Protein AF-A0A7S2CWT7-F1 (afdb_monomer)

Solvent-accessible surface area (backbone atoms only — not comparable to full-atom values): 8393 Å² total; per-residue (Å²): 136,86,83,84,79,82,79,79,75,81,77,80,75,79,75,76,75,80,62,80,78,74,48,62,63,56,54,47,53,52,45,23,54,56,36,41,52,46,47,73,42,37,70,61,48,39,49,29,47,70,42,91,84,54,85,64,76,78,76,78,79,79,54,67,72,47,53,64,70,44,52,89,49,43,57,78,86,48,95,92,48,83,45,70,64,55,46,51,51,52,33,54,51,29,50,48,51,22,52,51,24,51,49,48,14,52,45,25,71,75,42,101,85,40,40,72,67,56,18,51,51,27,31,51,52,19,47,54,25,37,44,51,28,22,54,38,35,47,51,54,50,71,30,48,119

Structure (mmCIF, N/CA/C/O backbone):
data_AF-A0A7S2CWT7-F1
#
_entry.id   AF-A0A7S2CWT7-F1
#
loop_
_atom_site.group_PDB
_atom_site.id
_atom_site.type_symbol
_atom_site.lab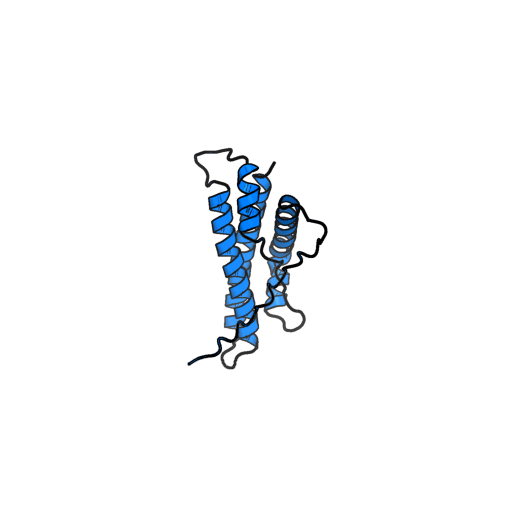el_atom_id
_atom_site.label_alt_id
_atom_site.label_comp_id
_atom_site.label_asym_id
_atom_site.label_entity_id
_atom_site.label_seq_id
_atom_site.pdbx_PDB_ins_code
_atom_site.Cartn_x
_atom_site.Cartn_y
_atom_site.Cartn_z
_atom_site.occupancy
_atom_site.B_iso_or_equiv
_atom_site.auth_seq_id
_atom_site.auth_comp_id
_atom_site.auth_asym_id
_atom_site.auth_atom_id
_atom_site.pdbx_PDB_model_num
ATOM 1 N N . PHE A 1 1 ? 4.388 -62.636 -1.859 1.00 40.53 1 PHE A N 1
ATOM 2 C CA . PHE A 1 1 ? 5.007 -61.869 -2.959 1.00 40.53 1 PHE A CA 1
ATOM 3 C C . PHE A 1 1 ? 3.981 -60.890 -3.512 1.00 40.53 1 PHE A C 1
ATOM 5 O O . PHE A 1 1 ? 2.874 -61.298 -3.838 1.00 40.53 1 PHE A O 1
ATOM 12 N N . ALA A 1 2 ? 4.307 -59.599 -3.446 1.00 39.78 2 ALA A N 1
ATOM 13 C CA . ALA A 1 2 ? 3.384 -58.468 -3.519 1.00 39.78 2 ALA A CA 1
ATOM 14 C C . ALA A 1 2 ? 2.859 -58.186 -4.939 1.00 39.78 2 ALA A C 1
ATOM 16 O O . ALA A 1 2 ? 3.624 -58.191 -5.899 1.00 39.78 2 ALA A O 1
ATOM 17 N N . ARG A 1 3 ? 1.559 -57.879 -5.055 1.00 44.31 3 ARG A N 1
ATOM 18 C CA . ARG A 1 3 ? 0.968 -57.234 -6.236 1.00 44.31 3 ARG A CA 1
ATOM 19 C C . ARG A 1 3 ? 1.003 -55.724 -6.011 1.00 44.31 3 ARG A C 1
ATOM 21 O O . ARG A 1 3 ? 0.290 -55.217 -5.151 1.00 44.31 3 ARG A O 1
ATOM 28 N N . GLY A 1 4 ? 1.879 -55.039 -6.742 1.00 41.84 4 GLY A N 1
ATOM 29 C CA . GLY A 1 4 ? 1.994 -53.584 -6.730 1.00 41.84 4 GLY A CA 1
ATOM 30 C C . GLY A 1 4 ? 0.767 -52.937 -7.363 1.00 41.84 4 GLY A C 1
ATOM 31 O O . GLY A 1 4 ? 0.476 -53.158 -8.537 1.00 41.84 4 GLY A O 1
ATOM 32 N N . LEU A 1 5 ? 0.048 -52.152 -6.567 1.00 43.19 5 LEU A N 1
ATOM 33 C CA . LEU A 1 5 ? -1.020 -51.267 -7.006 1.00 43.19 5 LEU A CA 1
ATOM 34 C C . LEU A 1 5 ? -0.365 -49.985 -7.543 1.00 43.19 5 LEU A C 1
ATOM 36 O O . LEU A 1 5 ? 0.142 -49.177 -6.768 1.00 43.19 5 LEU A O 1
ATOM 40 N N . VAL A 1 6 ? -0.330 -49.806 -8.864 1.00 46.06 6 VAL A N 1
ATOM 41 C CA . VAL A 1 6 ? 0.079 -48.532 -9.474 1.00 46.06 6 VAL A CA 1
ATOM 42 C C . VAL A 1 6 ? -1.133 -47.606 -9.443 1.00 46.06 6 VAL A C 1
ATOM 44 O O . VAL A 1 6 ? -2.035 -47.719 -10.270 1.00 46.06 6 VAL A O 1
ATOM 47 N N . VAL A 1 7 ? -1.181 -46.716 -8.453 1.00 47.16 7 VAL A N 1
ATOM 48 C CA . VAL A 1 7 ? -2.150 -45.616 -8.413 1.00 47.16 7 VAL A CA 1
ATOM 49 C C . VAL A 1 7 ? -1.635 -44.534 -9.356 1.00 47.16 7 VAL A C 1
ATOM 51 O O . VAL A 1 7 ? -0.688 -43.818 -9.041 1.00 47.16 7 VAL A O 1
ATOM 54 N N . ALA A 1 8 ? -2.230 -44.446 -10.544 1.00 43.94 8 ALA A N 1
ATOM 55 C CA . ALA A 1 8 ? -2.031 -43.313 -11.433 1.00 43.94 8 ALA A CA 1
ATOM 56 C C . ALA A 1 8 ? -2.688 -42.081 -10.793 1.00 43.94 8 ALA A C 1
ATOM 58 O O . ALA A 1 8 ? -3.911 -41.950 -10.788 1.00 43.94 8 ALA A O 1
ATOM 59 N N . SER A 1 9 ? -1.876 -41.197 -10.215 1.00 44.72 9 SER A N 1
ATOM 60 C CA . SER A 1 9 ? -2.334 -39.882 -9.772 1.00 44.72 9 SER A CA 1
ATOM 61 C C . SER A 1 9 ? -2.862 -39.102 -10.980 1.00 44.72 9 SER A C 1
ATOM 63 O O . SER A 1 9 ? -2.141 -38.984 -11.976 1.00 44.72 9 SER A O 1
ATOM 65 N N . PRO A 1 10 ? -4.082 -38.538 -10.934 1.00 49.62 10 PRO A N 1
ATOM 66 C CA . PRO A 1 10 ? -4.512 -37.611 -11.961 1.00 49.62 10 PRO A CA 1
ATOM 67 C C . PRO A 1 10 ? -3.634 -36.364 -11.851 1.00 49.62 10 PRO A C 1
ATOM 69 O O . PRO A 1 10 ? -3.651 -35.655 -10.844 1.00 49.62 10 PRO A O 1
ATOM 72 N N . ILE A 1 11 ? -2.837 -36.121 -12.890 1.00 51.19 11 ILE A N 1
ATOM 73 C CA . ILE A 1 11 ? -2.173 -34.841 -13.114 1.00 51.19 11 ILE A CA 1
ATOM 74 C C . ILE A 1 11 ? -3.287 -33.793 -13.110 1.00 51.19 11 ILE A C 1
ATOM 76 O O . ILE A 1 11 ? -4.101 -33.741 -14.033 1.00 51.19 11 ILE A O 1
ATOM 80 N N . LEU A 1 12 ? -3.349 -33.001 -12.036 1.00 41.16 12 LEU A N 1
ATOM 81 C CA . LEU A 1 12 ? -4.157 -31.792 -11.952 1.00 41.16 12 LEU A CA 1
ATOM 82 C C . LEU A 1 12 ? -3.694 -30.873 -13.079 1.00 41.16 12 LEU A C 1
ATOM 84 O O . LEU A 1 12 ? -2.707 -30.148 -12.970 1.00 41.16 12 LEU A O 1
ATOM 88 N N . SER A 1 13 ? -4.394 -30.968 -14.203 1.00 38.34 13 SER A N 1
ATOM 89 C CA . SER A 1 13 ? -4.261 -30.048 -15.313 1.00 38.34 13 SER A CA 1
ATOM 90 C C . SER A 1 13 ? -4.790 -28.708 -14.812 1.00 38.34 13 SER A C 1
ATOM 92 O O . SER A 1 13 ? -6.000 -28.480 -14.774 1.00 38.34 13 SER A O 1
ATOM 94 N N . PHE A 1 14 ? -3.882 -27.848 -14.345 1.00 41.88 14 PHE A N 1
ATOM 95 C CA . PHE A 1 14 ? -4.163 -26.440 -14.094 1.00 41.88 14 PHE A CA 1
ATOM 96 C C . PHE A 1 14 ? -4.527 -25.805 -15.434 1.00 41.88 14 PHE A C 1
ATOM 98 O O . PHE A 1 14 ? -3.690 -25.293 -16.178 1.00 41.88 14 PHE A O 1
ATOM 105 N N . ARG A 1 15 ? -5.812 -25.891 -15.769 1.00 39.12 15 ARG A N 1
ATOM 106 C CA . ARG A 1 15 ? -6.425 -25.124 -16.837 1.00 39.12 15 ARG A CA 1
ATOM 107 C C . ARG A 1 15 ? -6.414 -23.676 -16.355 1.00 39.12 15 ARG A C 1
ATOM 109 O O . ARG A 1 15 ? -7.265 -23.267 -15.577 1.00 39.12 15 ARG A O 1
ATOM 116 N N . SER A 1 16 ? -5.385 -22.938 -16.764 1.00 39.66 16 SER A N 1
ATOM 117 C CA . SER A 1 16 ? -5.350 -21.482 -16.676 1.00 39.66 16 SER A CA 1
ATOM 118 C C . SER A 1 16 ? -6.545 -20.956 -17.471 1.00 39.66 16 SER A C 1
ATOM 120 O O . SER A 1 16 ? -6.540 -20.961 -18.705 1.00 39.66 16 SER A O 1
ATOM 122 N N . GLU A 1 17 ? -7.624 -20.619 -16.766 1.00 42.94 17 GLU A N 1
ATOM 123 C CA . GLU A 1 17 ? -8.717 -19.835 -17.320 1.00 42.94 17 GLU A CA 1
ATOM 124 C C . GLU A 1 17 ? -8.112 -18.523 -17.812 1.00 42.94 17 GLU A C 1
ATOM 126 O O . GLU A 1 17 ? -7.620 -17.709 -17.031 1.00 42.94 17 GLU A O 1
ATOM 131 N N . ARG A 1 18 ? -8.102 -18.342 -19.136 1.00 40.25 18 ARG A N 1
ATOM 132 C CA . ARG A 1 18 ? -7.771 -17.073 -19.782 1.00 40.25 18 ARG A CA 1
ATOM 133 C C . ARG A 1 18 ? -8.850 -16.050 -19.418 1.00 40.25 18 ARG A C 1
ATOM 135 O O . ARG A 1 18 ? -9.722 -15.749 -20.227 1.00 40.25 18 ARG A O 1
ATOM 142 N N . ALA A 1 19 ? -8.768 -15.499 -18.211 1.00 46.34 19 ALA A N 1
ATOM 143 C CA . ALA A 1 19 ? -9.113 -14.106 -18.007 1.00 46.34 19 ALA A CA 1
ATOM 144 C C . ALA A 1 19 ? -8.282 -13.314 -19.024 1.00 46.34 19 ALA A C 1
ATOM 146 O O . ALA A 1 19 ? -7.096 -13.606 -19.203 1.00 46.34 19 ALA A O 1
ATOM 147 N N . THR A 1 20 ? -8.902 -12.388 -19.752 1.00 48.56 20 THR A N 1
ATOM 148 C CA . THR A 1 20 ? -8.190 -11.423 -20.600 1.00 48.56 20 THR A CA 1
ATOM 149 C C . THR A 1 20 ? -6.958 -10.948 -19.840 1.00 48.56 20 THR A C 1
ATOM 151 O O . THR A 1 20 ? -7.106 -10.419 -18.740 1.00 48.56 20 THR A O 1
ATOM 154 N N . ALA A 1 21 ? -5.762 -11.260 -20.348 1.00 63.75 21 ALA A N 1
ATOM 155 C CA . ALA A 1 21 ? -4.526 -11.035 -19.613 1.00 63.75 21 ALA A CA 1
ATOM 156 C C . ALA A 1 21 ? -4.314 -9.523 -19.485 1.00 63.75 21 ALA A C 1
ATOM 158 O O . ALA A 1 21 ? -3.765 -8.896 -20.387 1.00 63.75 21 ALA A O 1
ATOM 159 N N . VAL A 1 22 ? -4.825 -8.948 -18.393 1.00 79.31 22 VAL A N 1
ATOM 160 C CA . VAL A 1 22 ? -4.568 -7.567 -17.986 1.00 79.31 22 VAL A CA 1
ATOM 161 C C . VAL A 1 22 ? -3.055 -7.409 -17.947 1.00 79.31 22 VAL A C 1
ATOM 163 O O . VAL A 1 22 ? -2.356 -8.252 -17.375 1.00 79.31 22 VAL A O 1
ATOM 166 N N . SER A 1 23 ? -2.541 -6.390 -18.631 1.00 91.81 23 SER A N 1
ATOM 167 C CA . SER A 1 23 ? -1.093 -6.210 -18.725 1.00 91.81 23 SER A CA 1
ATOM 168 C C . SER A 1 23 ? -0.505 -5.923 -17.341 1.00 91.81 23 SER A C 1
ATOM 170 O O . 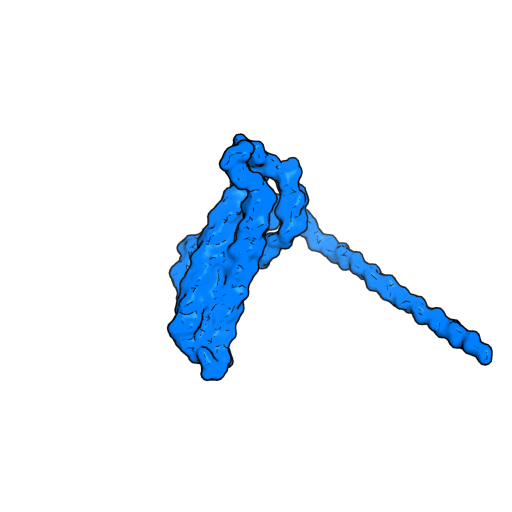SER A 1 23 ? -1.138 -5.262 -16.520 1.00 91.81 23 SER A O 1
ATOM 172 N N . ASP A 1 24 ? 0.724 -6.373 -17.074 1.00 93.38 24 ASP A N 1
ATOM 173 C CA . ASP A 1 24 ? 1.382 -6.115 -15.782 1.00 93.38 24 ASP A CA 1
ATOM 174 C C . ASP A 1 24 ? 1.462 -4.605 -15.471 1.00 93.38 24 ASP A C 1
ATOM 176 O O . ASP A 1 24 ? 1.319 -4.196 -14.319 1.00 93.38 24 ASP A O 1
ATOM 180 N N . LYS A 1 25 ? 1.603 -3.764 -16.509 1.00 94.06 25 LYS A N 1
ATOM 181 C CA . LYS A 1 25 ? 1.541 -2.298 -16.401 1.00 94.06 25 LYS A CA 1
ATOM 182 C C . LYS A 1 25 ? 0.199 -1.822 -15.881 1.00 94.06 25 LYS A C 1
ATOM 184 O O . LYS A 1 25 ? 0.141 -1.027 -14.953 1.00 94.06 25 LYS A O 1
ATOM 189 N N . GLU A 1 26 ? -0.877 -2.297 -16.491 1.00 94.25 26 GLU A N 1
ATOM 190 C CA . GLU A 1 26 ? -2.233 -1.927 -16.105 1.00 94.25 26 GLU A CA 1
ATOM 191 C C . GLU A 1 26 ? -2.515 -2.336 -14.658 1.00 94.25 26 GLU A C 1
ATOM 193 O O . GLU A 1 26 ? -3.009 -1.512 -13.897 1.00 94.25 26 GLU A O 1
ATOM 198 N N . VAL A 1 27 ? -2.056 -3.520 -14.231 1.00 94.56 27 VAL A N 1
ATOM 199 C CA . VAL A 1 27 ? -2.113 -3.943 -12.821 1.00 94.56 27 VAL A CA 1
ATOM 200 C C . VAL A 1 27 ? -1.382 -2.957 -11.899 1.00 94.56 27 VAL A C 1
ATOM 202 O O . VAL A 1 27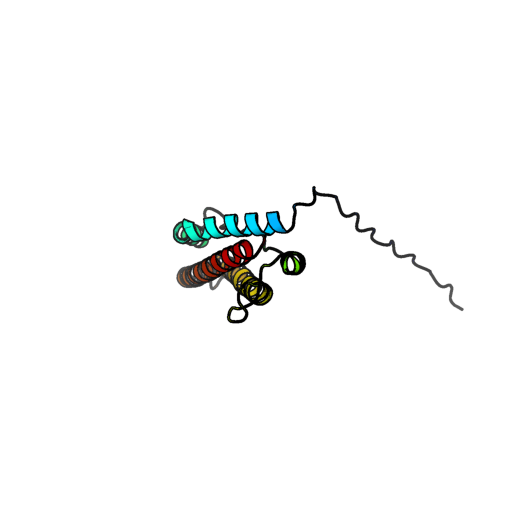 ? -1.913 -2.603 -10.844 1.00 94.56 27 VAL A O 1
ATOM 205 N N . LEU A 1 28 ? -0.188 -2.486 -12.281 1.00 95.31 28 LEU A N 1
ATOM 206 C CA . LEU A 1 28 ? 0.562 -1.489 -11.508 1.00 95.31 28 LEU A CA 1
ATOM 207 C C . LEU A 1 28 ? -0.179 -0.147 -11.424 1.00 95.31 28 LEU A C 1
ATOM 209 O O . LEU A 1 28 ? -0.380 0.372 -10.327 1.00 95.31 28 LEU A O 1
ATOM 213 N N . PHE A 1 29 ? -0.625 0.399 -12.558 1.00 95.50 29 PHE A N 1
ATOM 214 C CA . PHE A 1 29 ? -1.310 1.695 -12.608 1.00 95.50 29 PHE A CA 1
ATOM 215 C C . PHE A 1 29 ? -2.681 1.667 -11.923 1.00 95.50 29 PHE A C 1
ATOM 217 O O . PHE A 1 29 ? -3.069 2.627 -11.258 1.00 95.50 29 PHE A O 1
ATOM 224 N N . GLU A 1 30 ? -3.441 0.583 -12.063 1.00 95.19 30 GLU A N 1
ATOM 225 C CA . GLU A 1 30 ? -4.691 0.395 -11.327 1.00 95.19 30 GLU A CA 1
ATOM 226 C C . GLU A 1 30 ? -4.449 0.279 -9.826 1.00 95.19 30 GLU A C 1
ATOM 228 O O . GLU A 1 30 ? -5.154 0.927 -9.052 1.00 95.19 30 GLU A O 1
ATOM 233 N N . GLY A 1 31 ? -3.434 -0.483 -9.412 1.00 94.31 31 GLY A N 1
ATOM 234 C CA . GLY A 1 31 ? -3.061 -0.605 -8.007 1.00 94.31 31 GLY A CA 1
ATOM 235 C C . GLY A 1 31 ? -2.615 0.725 -7.394 1.00 94.31 31 GLY A C 1
ATOM 236 O O . GLY A 1 31 ? -3.087 1.062 -6.308 1.00 94.31 31 GLY A O 1
ATOM 237 N N . SER A 1 32 ? -1.781 1.502 -8.100 1.00 95.75 32 SER A N 1
ATOM 238 C CA . SER A 1 32 ? -1.376 2.864 -7.704 1.00 95.75 32 SER A CA 1
ATOM 239 C C . SER A 1 32 ? -2.604 3.761 -7.529 1.00 95.75 32 SER A C 1
ATOM 241 O O . SER A 1 32 ? -2.837 4.264 -6.432 1.00 95.75 32 SER A O 1
ATOM 243 N N . ARG A 1 33 ? -3.478 3.866 -8.541 1.00 95.94 33 ARG A N 1
ATOM 244 C CA . ARG A 1 33 ? -4.693 4.702 -8.467 1.00 95.94 33 ARG A CA 1
ATOM 245 C C . ARG A 1 33 ? -5.638 4.282 -7.344 1.00 95.94 33 ARG A C 1
ATOM 247 O O . ARG A 1 33 ? -6.187 5.134 -6.646 1.00 95.94 33 ARG A O 1
ATOM 254 N N . ALA A 1 34 ? -5.848 2.978 -7.174 1.00 94.81 34 ALA A N 1
ATOM 255 C CA . ALA A 1 34 ? -6.717 2.455 -6.128 1.00 94.81 34 ALA A CA 1
ATOM 256 C C . ALA A 1 34 ? -6.162 2.768 -4.733 1.00 94.81 34 ALA A C 1
ATOM 258 O O . ALA A 1 34 ? -6.924 3.176 -3.856 1.00 94.81 34 ALA A O 1
ATOM 259 N N . MET A 1 35 ? -4.848 2.621 -4.532 1.00 95.38 35 MET A N 1
ATOM 260 C CA . MET A 1 35 ? -4.215 2.946 -3.256 1.00 95.38 35 MET A CA 1
ATOM 261 C C . MET A 1 35 ? -4.197 4.456 -2.996 1.00 95.38 35 MET A C 1
ATOM 263 O O . MET A 1 35 ? -4.562 4.883 -1.903 1.00 95.38 35 MET A O 1
ATOM 267 N N . ALA A 1 36 ? -3.887 5.269 -4.009 1.00 95.44 36 ALA A N 1
ATOM 268 C CA . ALA A 1 36 ? -3.887 6.729 -3.924 1.00 95.44 36 ALA A CA 1
ATOM 269 C C . ALA A 1 36 ? -5.260 7.295 -3.550 1.00 95.44 36 ALA A C 1
ATOM 271 O O . ALA A 1 36 ? -5.358 8.237 -2.758 1.00 95.44 36 ALA A O 1
ATOM 272 N N . LYS A 1 37 ? -6.343 6.690 -4.052 1.00 95.81 37 LYS A N 1
ATOM 273 C CA . LYS A 1 37 ? -7.702 7.051 -3.639 1.00 95.81 37 LYS A CA 1
ATOM 274 C C . LYS A 1 37 ? -7.915 6.833 -2.139 1.00 95.81 37 LYS A C 1
ATOM 276 O O . LYS A 1 37 ? -8.448 7.715 -1.471 1.00 95.81 37 LYS A O 1
ATOM 281 N N . ILE A 1 38 ? -7.477 5.693 -1.601 1.00 94.81 38 ILE A N 1
ATOM 282 C CA . ILE A 1 38 ? -7.600 5.402 -0.164 1.00 94.81 38 ILE A CA 1
ATOM 283 C C . ILE A 1 38 ? -6.722 6.348 0.658 1.00 94.81 38 ILE A C 1
ATOM 285 O O . ILE A 1 38 ? -7.192 6.880 1.658 1.00 94.81 38 ILE A O 1
ATOM 289 N N . ALA A 1 39 ? -5.487 6.604 0.222 1.00 94.50 39 ALA A N 1
ATOM 290 C CA . ALA A 1 39 ? -4.587 7.543 0.888 1.00 94.50 39 ALA A CA 1
ATOM 291 C C . ALA A 1 39 ? -5.156 8.977 0.910 1.00 94.50 39 ALA A C 1
ATOM 293 O O . ALA A 1 39 ? -5.049 9.678 1.914 1.00 94.50 39 ALA A O 1
ATOM 294 N N . THR A 1 40 ? -5.831 9.400 -0.164 1.00 95.62 40 THR A N 1
ATOM 295 C CA . THR A 1 40 ? -6.522 10.700 -0.230 1.00 95.62 40 THR A CA 1
ATOM 296 C C . THR A 1 40 ? -7.725 10.744 0.716 1.00 95.62 40 THR A C 1
ATOM 298 O O . THR A 1 40 ? -7.923 11.719 1.438 1.00 95.62 40 THR A O 1
ATOM 301 N N . GLU A 1 41 ? -8.512 9.667 0.766 1.00 94.06 41 GLU A N 1
ATOM 302 C CA . GLU A 1 41 ? -9.674 9.514 1.651 1.00 94.06 41 GLU A CA 1
ATOM 303 C C . GLU A 1 41 ? -9.303 8.917 3.031 1.00 94.06 41 GLU A C 1
ATOM 305 O O . GLU A 1 41 ? -10.144 8.302 3.690 1.00 94.06 41 GLU A O 1
ATOM 310 N N . LYS A 1 42 ? -8.061 9.098 3.511 1.00 93.38 42 LYS A N 1
ATOM 311 C CA . LYS A 1 42 ? -7.529 8.410 4.706 1.00 93.38 42 LYS A CA 1
ATOM 312 C C . LYS A 1 42 ? -8.362 8.572 5.974 1.00 93.38 42 LYS A C 1
ATOM 314 O O . LYS A 1 42 ? -8.538 7.607 6.712 1.00 93.38 42 LYS A O 1
ATOM 319 N N . THR A 1 43 ? -8.904 9.765 6.225 1.00 93.25 43 THR A N 1
ATOM 320 C CA . THR A 1 43 ? -9.738 10.028 7.408 1.00 93.25 43 THR A CA 1
ATOM 321 C C . THR A 1 43 ? -11.006 9.185 7.363 1.00 93.25 43 THR A C 1
ATOM 323 O O . THR A 1 43 ? -11.316 8.485 8.322 1.00 93.25 43 THR A O 1
ATOM 326 N N . LYS A 1 44 ? -11.668 9.155 6.203 1.00 92.94 44 LYS A N 1
ATOM 327 C CA . LYS A 1 44 ? -12.857 8.337 5.966 1.00 92.94 44 LYS A CA 1
ATOM 328 C C . LYS A 1 44 ? -12.531 6.846 6.049 1.00 92.94 44 LYS A C 1
ATOM 330 O O . LYS A 1 44 ? -13.287 6.084 6.637 1.00 92.94 44 LYS A O 1
ATOM 335 N N . PHE A 1 45 ? -11.393 6.411 5.507 1.00 92.38 45 PHE A N 1
ATOM 336 C CA . PHE A 1 45 ? -10.974 5.011 5.615 1.00 92.38 45 PHE A CA 1
ATOM 337 C C . PHE A 1 45 ? -10.690 4.599 7.067 1.00 92.38 45 PHE A C 1
ATOM 339 O O . PHE A 1 45 ? -11.081 3.510 7.487 1.00 92.38 45 PHE A O 1
ATOM 346 N N . LYS A 1 46 ? -10.066 5.480 7.858 1.00 92.50 46 LYS A N 1
ATOM 347 C CA . LYS A 1 46 ? -9.852 5.270 9.294 1.00 92.50 46 LYS A CA 1
ATOM 348 C C . LYS A 1 46 ? -11.179 5.170 10.044 1.00 92.50 46 LYS A C 1
ATOM 350 O O . LYS A 1 46 ? -11.354 4.245 10.831 1.00 92.50 46 LYS A O 1
ATOM 355 N N . GLU A 1 47 ? -12.118 6.074 9.775 1.00 91.62 47 GLU A N 1
ATOM 356 C CA . GLU A 1 47 ? -13.471 6.019 10.341 1.00 91.62 47 GLU A CA 1
ATOM 357 C C . GLU A 1 47 ? -14.164 4.698 9.998 1.00 91.62 47 GLU A C 1
ATOM 359 O O . GLU A 1 47 ? -14.727 4.066 10.885 1.00 91.62 47 GLU A O 1
ATOM 364 N N . LEU A 1 48 ? -14.041 4.216 8.757 1.00 90.75 48 LEU A N 1
ATOM 365 C CA . LEU A 1 48 ? -14.588 2.920 8.346 1.00 90.75 48 LEU A CA 1
ATOM 366 C C . LEU A 1 48 ? -13.957 1.740 9.100 1.00 90.75 48 LEU A C 1
ATOM 368 O O . LEU A 1 48 ? -14.668 0.805 9.457 1.00 90.75 48 LEU A O 1
ATOM 372 N N . LEU A 1 49 ? -12.647 1.769 9.374 1.00 88.75 49 LEU A N 1
ATOM 373 C CA . LEU A 1 49 ? -11.976 0.721 10.160 1.00 88.75 49 LEU A CA 1
ATOM 374 C C . LEU A 1 49 ? -12.475 0.668 11.607 1.00 88.75 49 LEU A C 1
ATOM 376 O O . LEU A 1 49 ? -12.637 -0.420 12.167 1.00 88.75 49 LEU A O 1
ATOM 380 N N . VAL A 1 50 ? -12.717 1.838 12.195 1.00 87.19 50 VAL A N 1
ATOM 381 C CA . VAL A 1 50 ? -13.213 1.971 13.569 1.00 87.19 50 VAL A CA 1
ATOM 382 C C . VAL A 1 50 ? -14.712 1.660 13.644 1.00 87.19 50 VAL A C 1
ATOM 384 O O . VAL A 1 50 ? -15.162 1.045 14.607 1.00 87.19 50 VAL A O 1
ATOM 387 N N . SER A 1 51 ? -15.485 2.029 12.620 1.00 83.56 51 SER A N 1
ATOM 388 C CA . SER A 1 51 ? -16.934 1.821 12.569 1.00 83.56 51 SER A CA 1
ATOM 389 C C . SER A 1 51 ? -17.321 0.371 12.258 1.00 83.56 51 SER A C 1
ATOM 391 O O . SER A 1 51 ? -16.599 -0.359 11.576 1.00 83.56 51 SER A O 1
ATOM 393 N N . ASP A 1 52 ? -18.513 -0.037 12.694 1.00 71.19 52 ASP A N 1
ATOM 394 C CA . ASP A 1 52 ? -19.049 -1.384 12.447 1.00 71.19 52 ASP A CA 1
ATOM 395 C C . ASP A 1 52 ? -19.987 -1.461 11.226 1.00 71.19 52 ASP A C 1
ATOM 397 O O . ASP A 1 52 ? -20.598 -2.494 10.972 1.00 71.19 52 ASP A O 1
ATOM 401 N N . GLN A 1 53 ? -20.124 -0.366 10.465 1.00 68.31 53 GLN A N 1
ATOM 402 C CA . GLN A 1 53 ? -21.163 -0.248 9.435 1.00 68.31 53 GLN A CA 1
ATOM 403 C C . GLN A 1 53 ? -20.761 -0.821 8.071 1.00 68.31 53 GLN A C 1
ATOM 405 O O . GLN A 1 53 ? -21.599 -1.431 7.413 1.00 68.31 53 GLN A O 1
ATOM 410 N N . GLU A 1 54 ? -19.497 -0.688 7.655 1.00 71.69 54 GLU A N 1
ATOM 411 C CA . GLU A 1 54 ? -19.016 -1.257 6.390 1.00 71.69 54 GLU A CA 1
ATOM 412 C C . GLU A 1 54 ? -17.567 -1.754 6.491 1.00 71.69 54 GLU A C 1
ATOM 414 O O . GLU A 1 54 ? -16.735 -1.147 7.172 1.00 71.69 54 GLU A O 1
ATOM 419 N N . PRO A 1 55 ? -17.213 -2.858 5.803 1.00 71.06 55 PRO A N 1
ATOM 420 C CA . PRO A 1 55 ? -15.847 -3.341 5.808 1.00 71.06 55 PRO A CA 1
ATOM 421 C C . PRO A 1 55 ? -14.949 -2.381 5.019 1.00 71.06 55 PRO A C 1
ATOM 423 O O . PRO A 1 55 ? -15.012 -2.313 3.796 1.00 71.06 55 PRO A O 1
ATOM 426 N N . ALA A 1 56 ? -14.027 -1.713 5.708 1.00 81.12 56 ALA A N 1
ATOM 427 C CA . ALA A 1 56 ? -12.888 -1.075 5.055 1.00 81.12 56 ALA A CA 1
ATOM 428 C C . ALA A 1 56 ? -12.069 -2.140 4.299 1.00 81.12 56 ALA A C 1
ATOM 430 O O . ALA A 1 56 ? -11.546 -3.090 4.901 1.00 81.12 56 ALA A O 1
ATOM 431 N N . LEU A 1 57 ? -11.991 -2.026 2.972 1.00 87.56 57 LEU A N 1
ATOM 432 C CA . LEU A 1 57 ? -11.288 -2.971 2.104 1.00 87.56 57 LEU A CA 1
ATOM 433 C C . LEU A 1 57 ? -10.105 -2.288 1.426 1.00 87.56 57 LEU A C 1
ATOM 435 O O . LEU A 1 57 ? -10.251 -1.249 0.789 1.00 87.56 57 LEU A O 1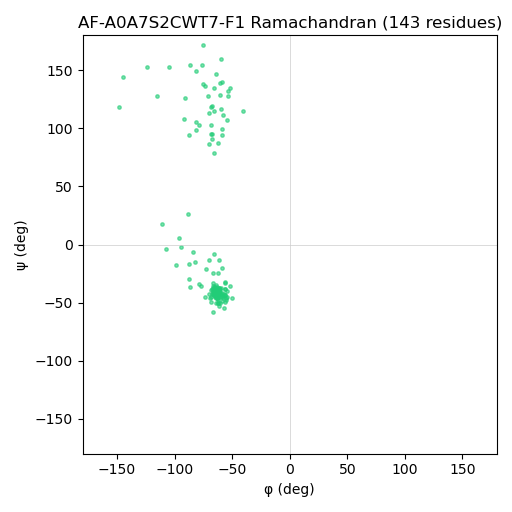
ATOM 439 N N . LEU A 1 58 ? -8.936 -2.913 1.546 1.00 92.31 58 LEU A N 1
ATOM 440 C CA . LEU A 1 58 ? -7.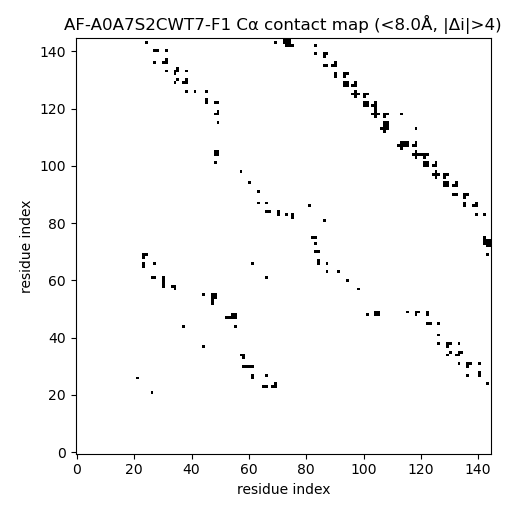768 -2.544 0.757 1.00 92.31 58 LEU A CA 1
ATOM 441 C C . LEU A 1 58 ? -7.860 -3.175 -0.637 1.00 92.31 58 LEU A C 1
ATOM 443 O O . LEU A 1 58 ? -8.381 -4.290 -0.762 1.00 92.31 58 LEU A O 1
ATOM 447 N N . PRO A 1 59 ? -7.306 -2.527 -1.677 1.00 93.00 59 PRO A N 1
ATOM 448 C CA . PRO A 1 59 ? -7.171 -3.142 -2.986 1.00 93.00 59 PRO A CA 1
ATOM 449 C C . PRO A 1 59 ? -6.315 -4.408 -2.893 1.00 93.00 59 PRO A C 1
ATOM 451 O O . PRO A 1 59 ? -5.534 -4.614 -1.952 1.00 93.00 59 PRO A O 1
ATOM 454 N N . ARG A 1 60 ? -6.445 -5.278 -3.895 1.00 92.00 60 ARG A N 1
ATOM 455 C CA . ARG A 1 60 ? -5.611 -6.478 -4.001 1.00 92.00 60 ARG A CA 1
ATOM 456 C C . ARG A 1 60 ? -4.130 -6.085 -4.078 1.00 92.00 60 ARG A C 1
ATOM 458 O O . ARG A 1 60 ? -3.781 -5.112 -4.738 1.00 92.00 60 ARG A O 1
ATOM 465 N N . GLN A 1 61 ? -3.265 -6.838 -3.395 1.00 94.50 61 GLN A N 1
ATOM 466 C CA . GLN A 1 61 ? -1.816 -6.625 -3.482 1.00 94.50 61 GLN A CA 1
ATOM 467 C C . GLN A 1 61 ? -1.360 -6.946 -4.892 1.00 94.50 61 GLN A C 1
ATOM 469 O O . GLN A 1 61 ? -1.744 -7.991 -5.424 1.00 94.50 61 GLN A O 1
ATOM 474 N N . ILE A 1 62 ? -0.524 -6.086 -5.464 1.00 95.44 62 ILE A N 1
ATOM 475 C CA . ILE A 1 62 ? 0.182 -6.410 -6.694 1.00 95.44 62 ILE A CA 1
ATOM 476 C C . ILE A 1 62 ? 1.172 -7.525 -6.341 1.00 95.44 62 ILE A C 1
ATOM 478 O O . ILE A 1 62 ? 2.016 -7.332 -5.463 1.00 95.44 62 ILE A O 1
ATOM 482 N N . PRO A 1 63 ? 1.069 -8.714 -6.954 1.00 95.19 63 PRO A N 1
ATOM 483 C CA . PRO A 1 63 ? 2.014 -9.787 -6.688 1.00 95.19 63 PRO A CA 1
ATOM 484 C C . PRO A 1 63 ? 3.435 -9.363 -7.068 1.00 95.19 63 PRO A C 1
ATOM 486 O O . PRO A 1 63 ? 3.633 -8.793 -8.138 1.00 95.19 63 PRO A O 1
ATOM 489 N N . PHE A 1 64 ? 4.436 -9.709 -6.258 1.00 94.38 64 PHE A N 1
ATOM 490 C CA . PHE A 1 64 ? 5.833 -9.330 -6.522 1.00 94.38 64 PHE A CA 1
ATOM 491 C C . PHE A 1 64 ? 6.333 -9.800 -7.902 1.00 94.38 64 PHE A C 1
ATOM 493 O O . PHE A 1 64 ? 7.067 -9.087 -8.575 1.00 94.38 64 PHE A O 1
ATOM 500 N N . VAL A 1 65 ? 5.839 -10.944 -8.393 1.00 94.38 65 VAL A N 1
ATOM 501 C CA . VAL A 1 65 ? 6.135 -11.459 -9.746 1.00 94.38 65 VAL A CA 1
ATOM 502 C C . VAL A 1 65 ? 5.662 -10.535 -10.880 1.00 94.38 65 VAL A C 1
ATOM 504 O O . VAL A 1 65 ? 6.173 -10.605 -11.993 1.00 94.38 65 VAL A O 1
ATOM 507 N N . VAL A 1 66 ? 4.661 -9.681 -10.642 1.00 94.69 66 VAL A N 1
ATOM 508 C CA . VAL A 1 66 ? 4.264 -8.625 -11.590 1.00 94.69 66 VAL A CA 1
ATOM 509 C C . VAL A 1 66 ? 5.361 -7.564 -11.646 1.00 94.69 66 VAL A C 1
ATOM 511 O O . VAL A 1 66 ? 5.797 -7.211 -12.733 1.00 94.69 66 VAL A O 1
ATOM 514 N N . LEU A 1 67 ? 5.864 -7.124 -10.489 1.00 95.06 67 LEU A N 1
ATOM 515 C CA . LEU A 1 67 ? 6.924 -6.116 -10.401 1.00 95.06 67 LEU A CA 1
ATOM 516 C C . LEU A 1 67 ? 8.239 -6.632 -11.004 1.00 95.06 67 LEU A C 1
ATOM 518 O O . LEU A 1 67 ? 8.819 -5.961 -11.847 1.00 95.06 67 LEU A O 1
ATOM 522 N N . GLN A 1 68 ? 8.635 -7.872 -10.707 1.00 93.69 68 GLN A N 1
ATOM 523 C CA . GLN A 1 68 ? 9.811 -8.506 -11.324 1.00 93.69 68 GLN A CA 1
ATOM 524 C C . GLN A 1 68 ? 9.741 -8.530 -12.860 1.00 93.69 68 GLN A C 1
ATOM 526 O O . GLN A 1 68 ? 10.737 -8.319 -13.541 1.00 93.69 68 GLN A O 1
ATOM 531 N N . ARG A 1 69 ? 8.555 -8.763 -13.440 1.00 94.00 69 ARG A N 1
ATOM 532 C CA . ARG A 1 69 ? 8.373 -8.754 -14.904 1.00 94.00 69 ARG A CA 1
ATOM 533 C C . ARG A 1 69 ? 8.414 -7.347 -15.508 1.00 94.00 69 ARG A C 1
ATOM 535 O O . ARG A 1 69 ? 8.666 -7.207 -16.706 1.00 94.00 69 ARG A O 1
ATOM 542 N N . LEU A 1 70 ? 8.171 -6.317 -14.702 1.00 93.12 70 LEU A N 1
ATOM 543 C CA . LEU A 1 70 ? 8.234 -4.915 -15.110 1.00 93.12 70 LEU A CA 1
ATOM 544 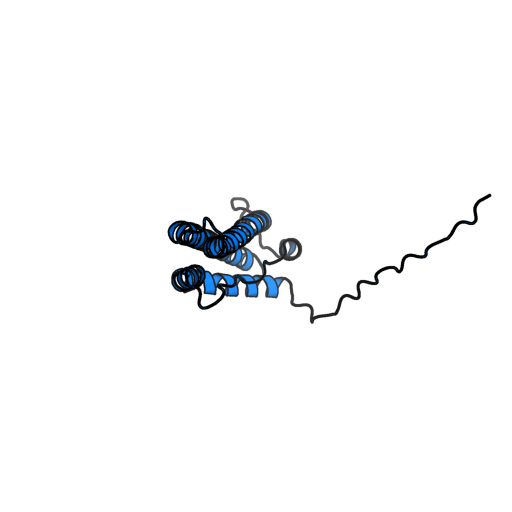C C . LEU A 1 70 ? 9.634 -4.305 -14.971 1.00 93.12 70 LEU A C 1
ATOM 546 O O . LEU A 1 70 ? 9.890 -3.294 -15.618 1.00 93.12 70 LEU A O 1
ATOM 550 N N . GLU A 1 71 ? 10.542 -4.930 -14.217 1.00 91.00 71 GLU A N 1
ATOM 551 C CA . GLU A 1 71 ? 11.915 -4.453 -13.994 1.00 91.00 71 GLU A CA 1
ATOM 552 C C . GLU A 1 71 ? 12.638 -4.106 -15.306 1.00 91.00 71 GLU A C 1
ATOM 554 O O . GLU A 1 71 ? 13.186 -3.017 -15.451 1.00 91.00 71 GLU A O 1
ATOM 559 N N . GLY A 1 72 ? 12.551 -4.972 -16.323 1.00 87.81 72 GLY A N 1
ATOM 560 C CA . GLY A 1 72 ? 13.179 -4.736 -17.632 1.00 87.81 72 GLY A CA 1
ATOM 561 C C . GLY A 1 72 ? 12.600 -3.556 -18.430 1.00 87.81 72 GLY A C 1
ATOM 562 O O . GLY A 1 72 ? 13.130 -3.202 -19.481 1.00 87.81 72 GLY A O 1
ATOM 563 N N . GLN A 1 73 ? 11.501 -2.961 -17.963 1.00 89.81 73 GLN A N 1
ATOM 564 C CA . GLN A 1 73 ? 10.843 -1.792 -18.554 1.00 89.81 73 GLN A CA 1
ATOM 565 C C . GLN A 1 73 ? 11.049 -0.527 -17.712 1.00 89.81 73 GLN A C 1
ATOM 567 O O . GLN A 1 73 ? 10.621 0.555 -18.127 1.00 89.81 73 GLN A O 1
ATOM 572 N N . ALA A 1 74 ? 11.699 -0.656 -16.553 1.00 89.19 74 ALA A N 1
ATOM 573 C CA . ALA A 1 74 ? 11.994 0.455 -15.677 1.00 89.19 74 ALA A CA 1
ATOM 574 C C . ALA A 1 74 ? 13.125 1.316 -16.246 1.00 89.19 74 ALA A C 1
ATOM 576 O O . ALA A 1 74 ? 14.152 0.832 -16.726 1.00 89.19 74 ALA A O 1
ATOM 577 N N . THR A 1 75 ? 12.951 2.629 -16.180 1.00 82.62 75 THR A N 1
ATOM 578 C CA . THR A 1 75 ? 14.040 3.571 -16.392 1.00 82.62 75 THR A CA 1
ATOM 579 C C . THR A 1 75 ? 14.731 3.805 -15.066 1.00 82.62 75 THR A C 1
ATOM 581 O O . THR A 1 75 ? 14.312 4.668 -14.300 1.00 82.62 75 THR A O 1
ATOM 584 N N . ASN A 1 76 ? 15.798 3.058 -14.799 1.00 66.75 76 ASN A N 1
ATOM 585 C CA . ASN A 1 76 ? 16.723 3.390 -13.719 1.00 66.75 76 ASN A CA 1
ATOM 586 C C . ASN A 1 76 ? 17.489 4.651 -14.143 1.00 66.75 76 ASN A C 1
ATOM 588 O O . ASN A 1 76 ? 18.515 4.568 -14.814 1.00 66.75 76 ASN A O 1
ATOM 592 N N . GLN A 1 77 ? 16.918 5.827 -13.872 1.00 57.56 77 GLN A N 1
ATOM 593 C CA . GLN A 1 77 ? 17.467 7.099 -14.358 1.00 57.56 77 GLN A CA 1
ATOM 594 C C . GLN A 1 77 ? 18.571 7.664 -13.460 1.00 57.56 77 GLN A C 1
ATOM 596 O O . GLN A 1 77 ? 19.201 8.641 -13.852 1.00 57.56 77 GLN A O 1
ATOM 601 N N . ASN A 1 78 ? 18.848 7.059 -12.302 1.00 64.75 78 ASN A N 1
ATOM 602 C CA . ASN A 1 78 ? 19.831 7.596 -11.373 1.00 64.75 78 ASN A CA 1
ATOM 603 C C . ASN A 1 78 ? 20.551 6.476 -10.591 1.00 64.75 78 ASN A C 1
ATOM 605 O O . ASN A 1 78 ? 19.877 5.736 -9.882 1.00 64.75 78 ASN A O 1
ATOM 609 N N . PRO A 1 79 ? 21.885 6.323 -10.716 1.00 66.69 79 PRO A N 1
ATOM 610 C CA . PRO A 1 79 ? 22.659 5.350 -9.936 1.00 66.69 79 PRO A CA 1
ATOM 611 C C . PRO A 1 79 ? 22.775 5.706 -8.444 1.00 66.69 79 PRO A C 1
ATOM 613 O O . PRO A 1 79 ? 23.180 4.851 -7.663 1.00 66.69 79 PRO A O 1
ATOM 616 N N . ASP A 1 80 ? 22.426 6.939 -8.061 1.00 71.19 80 ASP A N 1
ATOM 617 C CA . ASP A 1 80 ? 22.426 7.405 -6.669 1.00 71.19 80 ASP A CA 1
ATOM 618 C C . ASP A 1 80 ? 21.047 7.266 -5.984 1.00 71.19 80 ASP A C 1
ATOM 620 O O . ASP A 1 80 ? 20.909 7.593 -4.806 1.00 71.19 80 ASP A O 1
ATOM 624 N N . GLU A 1 81 ? 20.017 6.805 -6.706 1.00 72.62 81 GLU A N 1
ATOM 625 C CA . GLU A 1 81 ? 18.696 6.480 -6.148 1.00 72.62 81 GLU A CA 1
ATOM 626 C C . GLU A 1 81 ? 18.508 4.966 -6.053 1.00 72.62 81 GLU A C 1
ATOM 628 O O . GLU A 1 81 ? 19.064 4.204 -6.846 1.00 72.62 81 GLU A O 1
ATOM 633 N N . ASP A 1 82 ? 17.675 4.544 -5.100 1.00 78.56 82 ASP A N 1
ATOM 634 C CA . ASP A 1 82 ? 17.186 3.172 -5.035 1.00 78.56 82 ASP A CA 1
ATOM 635 C C . ASP A 1 82 ? 16.589 2.755 -6.387 1.00 78.56 82 ASP A C 1
ATOM 637 O O . ASP A 1 82 ? 15.841 3.502 -7.028 1.00 78.56 82 ASP A O 1
ATOM 641 N N . ASP A 1 83 ? 16.948 1.557 -6.846 1.00 86.44 83 ASP A N 1
ATOM 642 C CA . ASP A 1 83 ? 16.467 1.051 -8.123 1.00 86.44 83 ASP A CA 1
ATOM 643 C C . AS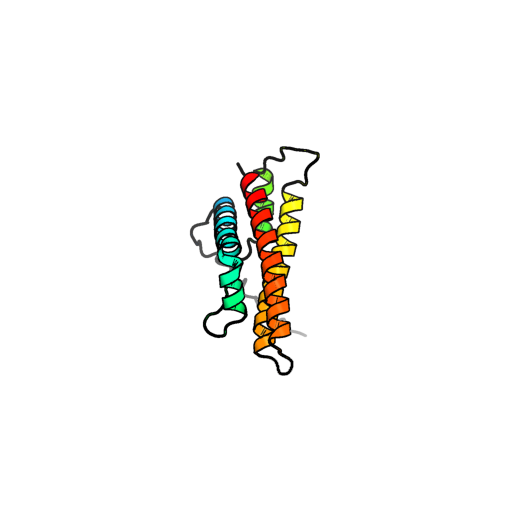P A 1 83 ? 15.003 0.583 -8.038 1.00 86.44 83 ASP A C 1
ATOM 645 O O . ASP A 1 83 ? 14.376 0.517 -6.975 1.00 86.44 83 ASP A O 1
ATOM 649 N N . PHE A 1 84 ? 14.421 0.260 -9.195 1.00 92.69 84 PHE A N 1
ATOM 650 C CA . PHE A 1 84 ? 13.042 -0.221 -9.270 1.00 92.69 84 PHE A CA 1
ATOM 651 C C . PHE A 1 84 ? 12.760 -1.407 -8.330 1.00 92.69 84 PHE A C 1
ATOM 653 O O . PHE A 1 84 ? 11.663 -1.504 -7.775 1.00 92.69 84 PHE A O 1
ATOM 660 N N . MET A 1 85 ? 13.727 -2.308 -8.136 1.00 94.12 85 MET A N 1
ATOM 661 C CA . MET A 1 85 ? 13.535 -3.494 -7.308 1.00 94.12 85 MET A CA 1
ATOM 662 C C . MET A 1 85 ? 13.629 -3.184 -5.818 1.00 94.12 85 MET A C 1
ATOM 664 O O . MET A 1 85 ? 12.852 -3.760 -5.056 1.00 94.12 85 MET A O 1
ATOM 668 N N . SER A 1 86 ? 14.474 -2.239 -5.407 1.00 93.75 86 SER A N 1
ATOM 669 C CA . SER A 1 86 ? 14.470 -1.701 -4.043 1.00 93.75 86 SER A CA 1
ATOM 670 C C . SER A 1 86 ? 13.090 -1.152 -3.673 1.00 93.75 86 SER A C 1
ATOM 672 O O . SER A 1 86 ? 12.501 -1.587 -2.681 1.00 93.75 86 SER A O 1
ATOM 674 N N . TYR A 1 87 ? 12.494 -0.313 -4.529 1.00 95.00 87 TYR A N 1
ATOM 675 C CA . TYR A 1 87 ? 11.127 0.177 -4.312 1.00 95.00 87 TYR A CA 1
ATOM 676 C C . TYR A 1 87 ? 10.078 -0.944 -4.343 1.00 95.00 87 TYR A C 1
ATOM 678 O O . TYR A 1 87 ? 9.090 -0.899 -3.611 1.00 95.00 87 TYR A O 1
ATOM 686 N N . ALA A 1 88 ? 10.259 -1.975 -5.173 1.00 95.81 88 ALA A N 1
ATOM 687 C CA . ALA A 1 88 ? 9.338 -3.109 -5.223 1.00 95.81 88 ALA A CA 1
ATOM 688 C C . ALA A 1 88 ? 9.357 -3.937 -3.925 1.00 95.81 88 ALA A C 1
ATOM 690 O O . ALA A 1 88 ? 8.314 -4.455 -3.512 1.00 95.81 88 ALA A O 1
ATOM 691 N N . VAL A 1 89 ? 10.526 -4.074 -3.291 1.00 96.88 89 VAL A N 1
ATOM 692 C CA . VAL A 1 89 ? 10.681 -4.732 -1.985 1.00 96.88 89 VAL A CA 1
ATOM 693 C C . VAL A 1 89 ? 10.027 -3.888 -0.897 1.00 96.88 89 VAL A C 1
ATOM 695 O O . VAL A 1 89 ? 9.169 -4.401 -0.179 1.00 96.88 89 VAL A O 1
ATOM 698 N N .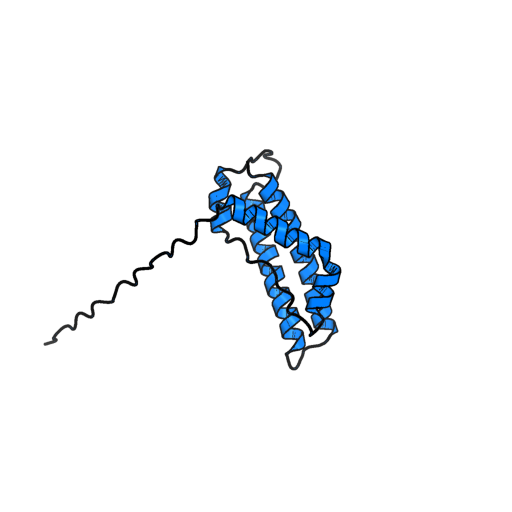 GLU A 1 90 ? 10.334 -2.591 -0.852 1.00 97.00 90 GLU A N 1
ATOM 699 C CA . GLU A 1 90 ? 9.741 -1.644 0.099 1.00 97.00 90 GLU A CA 1
ATOM 700 C C . GLU A 1 90 ? 8.201 -1.645 -0.006 1.00 97.00 90 GLU A C 1
ATOM 702 O O . GLU A 1 90 ? 7.481 -1.760 0.988 1.00 97.00 90 GLU A O 1
ATOM 707 N N . TYR A 1 91 ? 7.668 -1.650 -1.235 1.00 97.69 91 TYR A N 1
ATOM 708 C CA . TYR A 1 91 ? 6.236 -1.813 -1.487 1.00 97.69 91 TYR A CA 1
ATOM 709 C C . TYR A 1 91 ? 5.675 -3.088 -0.850 1.00 97.69 91 TYR A C 1
ATOM 711 O O . TYR A 1 91 ? 4.608 -3.054 -0.232 1.00 97.69 91 TYR A O 1
ATOM 719 N N . ALA A 1 92 ? 6.343 -4.229 -1.033 1.00 97.38 92 ALA A N 1
ATOM 720 C CA . ALA A 1 92 ? 5.853 -5.505 -0.532 1.00 97.38 92 ALA A CA 1
ATOM 721 C C . ALA A 1 92 ? 5.776 -5.521 1.002 1.00 97.38 92 ALA A C 1
ATOM 723 O O . ALA A 1 92 ? 4.826 -6.089 1.549 1.00 97.38 92 ALA A O 1
ATOM 724 N N . GLU A 1 93 ? 6.723 -4.872 1.676 1.00 97.62 93 GLU A N 1
ATOM 725 C CA . GLU A 1 93 ? 6.760 -4.733 3.132 1.00 97.62 93 GLU A CA 1
ATOM 726 C C . GLU A 1 93 ? 5.599 -3.870 3.637 1.00 97.62 93 GLU A C 1
ATOM 728 O O . GLU A 1 93 ? 4.738 -4.375 4.368 1.00 97.62 93 GLU A O 1
ATOM 733 N N . HIS A 1 94 ? 5.494 -2.621 3.169 1.00 98.12 94 HIS A N 1
ATOM 734 C CA . HIS A 1 94 ? 4.433 -1.699 3.591 1.00 98.12 94 HIS A CA 1
ATOM 735 C C . HIS A 1 94 ? 3.036 -2.216 3.234 1.00 98.12 94 HIS A C 1
ATOM 737 O O . HIS A 1 94 ? 2.110 -2.178 4.047 1.00 98.12 94 HIS A O 1
ATOM 743 N N . ALA A 1 95 ? 2.864 -2.790 2.040 1.00 97.00 95 ALA A N 1
ATOM 744 C CA . ALA A 1 95 ? 1.571 -3.311 1.618 1.00 97.00 95 ALA A CA 1
ATOM 745 C C . ALA A 1 95 ? 1.135 -4.527 2.456 1.00 97.00 95 ALA A C 1
ATOM 747 O O . ALA A 1 95 ? -0.065 -4.730 2.673 1.00 97.00 95 ALA A O 1
ATOM 748 N N . SER A 1 96 ? 2.080 -5.351 2.917 1.00 96.69 96 SER A N 1
ATOM 749 C CA . SER A 1 96 ? 1.784 -6.482 3.804 1.00 96.69 96 SER A CA 1
ATOM 750 C C . SER A 1 96 ? 1.463 -5.993 5.218 1.00 96.69 96 SER A C 1
ATOM 752 O O . SER A 1 96 ? 0.433 -6.383 5.774 1.00 96.69 96 SER A O 1
ATOM 754 N N . ALA A 1 97 ? 2.257 -5.054 5.745 1.00 97.69 97 ALA A N 1
ATOM 755 C CA . ALA A 1 97 ? 2.029 -4.425 7.043 1.00 97.69 97 ALA A CA 1
ATOM 756 C C . ALA A 1 97 ? 0.658 -3.730 7.117 1.00 97.69 97 ALA A C 1
ATOM 758 O O . ALA A 1 97 ? -0.110 -3.978 8.049 1.00 97.69 97 ALA A O 1
ATOM 759 N N . ALA A 1 98 ? 0.289 -2.951 6.093 1.00 97.06 98 ALA A N 1
ATOM 760 C CA . ALA A 1 98 ? -1.021 -2.307 5.989 1.00 97.06 98 ALA A CA 1
ATOM 761 C C . ALA A 1 98 ? -2.170 -3.319 6.105 1.00 97.06 98 ALA A C 1
ATOM 763 O O . ALA A 1 98 ? -3.142 -3.098 6.830 1.00 97.06 98 ALA A O 1
ATOM 764 N N . ARG A 1 99 ? -2.068 -4.462 5.413 1.00 95.75 99 ARG A N 1
ATOM 765 C CA . ARG A 1 99 ? -3.098 -5.511 5.458 1.00 95.75 99 ARG A CA 1
ATOM 766 C C . ARG A 1 99 ? -3.206 -6.146 6.827 1.00 95.75 99 ARG A C 1
ATOM 768 O O . ARG A 1 99 ? -4.324 -6.374 7.289 1.00 95.75 99 ARG A O 1
ATOM 775 N N . ASP A 1 100 ? -2.082 -6.444 7.458 1.00 95.88 100 ASP A N 1
ATOM 776 C CA . ASP A 1 100 ? -2.087 -7.067 8.774 1.00 95.88 100 ASP A CA 1
ATOM 777 C C . ASP A 1 100 ? -2.617 -6.108 9.839 1.00 95.88 100 ASP A C 1
ATOM 779 O O . ASP A 1 100 ? -3.460 -6.508 10.636 1.00 95.88 100 ASP A O 1
ATOM 783 N N . LEU A 1 101 ? -2.271 -4.822 9.778 1.00 95.69 101 LEU A N 1
ATOM 784 C CA . LEU A 1 101 ? -2.839 -3.798 10.658 1.00 95.69 101 LEU A CA 1
ATOM 785 C C . LEU A 1 101 ? -4.342 -3.606 10.439 1.00 95.69 101 LEU A C 1
ATOM 787 O O . LEU A 1 101 ? -5.089 -3.523 11.410 1.00 95.69 101 LEU A O 1
ATOM 791 N N . VAL A 1 102 ? -4.821 -3.619 9.190 1.00 93.62 102 VAL A N 1
ATOM 792 C CA . VAL A 1 102 ? -6.265 -3.599 8.898 1.00 93.62 102 VAL A CA 1
ATOM 793 C C . VAL A 1 102 ? -6.971 -4.825 9.481 1.00 93.62 102 VAL A C 1
ATOM 795 O O . VAL A 1 102 ? -8.068 -4.699 10.027 1.00 93.62 102 VAL A O 1
ATOM 798 N N . LYS A 1 103 ? -6.366 -6.017 9.399 1.00 91.75 103 LYS A N 1
ATOM 799 C CA . LYS A 1 103 ? -6.919 -7.224 10.035 1.00 91.75 103 LYS A CA 1
ATOM 800 C C . LYS A 1 103 ? -6.921 -7.094 11.556 1.00 91.75 103 LYS A C 1
ATOM 802 O O . LYS A 1 103 ? -7.933 -7.409 12.169 1.00 91.75 103 LYS A O 1
ATOM 807 N N . LEU A 1 104 ? -5.833 -6.615 12.158 1.00 91.75 104 LEU A N 1
ATOM 808 C CA . LEU A 1 104 ? -5.725 -6.421 13.605 1.00 91.75 104 LEU A CA 1
ATOM 809 C C . LEU A 1 104 ? -6.733 -5.392 14.116 1.00 91.75 104 LEU A C 1
ATOM 811 O O . LEU A 1 104 ? -7.377 -5.643 15.128 1.00 91.75 104 LEU A O 1
ATOM 815 N N . ALA A 1 105 ? -6.946 -4.291 13.393 1.00 90.38 105 ALA A N 1
ATOM 816 C CA . ALA A 1 105 ? -7.983 -3.315 13.715 1.00 90.38 105 ALA A CA 1
ATOM 817 C C . ALA A 1 105 ? -9.379 -3.962 13.718 1.00 90.38 105 ALA A C 1
ATOM 819 O O . ALA A 1 105 ? -10.160 -3.734 14.634 1.00 90.38 105 ALA A O 1
ATOM 820 N N . LYS A 1 106 ? -9.676 -4.836 12.745 1.00 88.00 106 LYS A N 1
ATOM 821 C CA . LYS A 1 106 ? -10.951 -5.576 12.686 1.00 88.00 106 LYS A CA 1
ATOM 822 C C . LYS A 1 106 ? -11.089 -6.607 13.808 1.00 88.00 106 LYS A C 1
ATOM 824 O O . LYS A 1 106 ? -12.139 -6.684 14.440 1.00 88.00 106 LYS A O 1
ATOM 829 N N . LEU A 1 107 ? -10.038 -7.384 14.075 1.00 86.88 107 LEU A N 1
ATOM 830 C CA . LEU A 1 107 ? -10.021 -8.394 15.139 1.00 86.88 107 LEU A CA 1
ATOM 831 C C . LEU A 1 107 ? -10.108 -7.758 16.530 1.00 86.88 107 LEU A C 1
ATOM 833 O O . LEU A 1 107 ? -10.797 -8.285 17.398 1.00 86.88 107 LEU A O 1
ATOM 837 N N . GLY A 1 108 ? -9.478 -6.596 16.717 1.00 83.31 108 GLY A N 1
ATOM 838 C CA . GLY A 1 108 ? -9.556 -5.794 17.935 1.00 83.31 108 GLY A CA 1
ATOM 839 C C . GLY A 1 108 ? -10.970 -5.312 18.267 1.00 83.31 108 GLY A C 1
ATOM 840 O O . GLY A 1 108 ? -11.196 -4.897 19.392 1.00 83.31 108 GLY A O 1
ATOM 841 N N . ARG A 1 109 ? -11.934 -5.405 17.341 1.00 75.94 109 ARG A N 1
ATOM 842 C CA . ARG A 1 109 ? -13.361 -5.191 17.644 1.00 75.94 109 ARG A CA 1
ATOM 843 C C . ARG A 1 109 ? -14.078 -6.457 18.108 1.00 75.94 109 ARG A C 1
ATOM 845 O O . ARG A 1 109 ? -15.068 -6.369 18.818 1.00 75.94 109 ARG A O 1
ATOM 852 N N . GLN A 1 110 ? -13.626 -7.623 17.650 1.00 76.31 110 GLN A N 1
ATOM 853 C CA . GLN A 1 110 ? -14.336 -8.899 17.802 1.00 76.31 110 GLN A CA 1
ATOM 854 C C . GLN A 1 110 ? -13.816 -9.760 18.965 1.00 76.31 110 GLN A C 1
ATOM 856 O O . GLN A 1 110 ? -14.488 -10.708 19.359 1.00 76.31 110 GLN A O 1
ATOM 861 N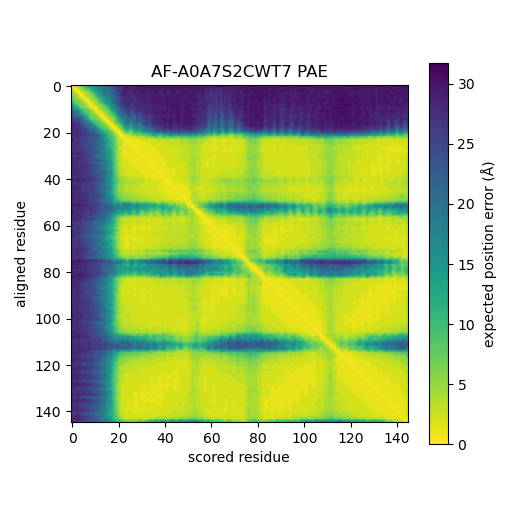 N . GLY A 1 111 ? -12.614 -9.486 19.482 1.00 71.94 111 GLY A N 1
ATOM 862 C CA . GLY A 1 111 ? -11.979 -10.291 20.530 1.00 71.94 111 GLY A CA 1
ATOM 863 C C . GLY A 1 111 ? -12.362 -9.894 21.961 1.00 71.94 111 GLY A C 1
ATOM 864 O O . GLY A 1 111 ? -12.636 -8.730 22.232 1.00 71.94 111 GLY A O 1
ATOM 865 N N . GLU A 1 112 ? -12.273 -10.846 22.900 1.00 66.31 112 GLU A N 1
ATOM 866 C CA . GLU A 1 112 ? -12.527 -10.636 24.344 1.00 66.31 112 GLU A CA 1
ATOM 867 C C . GLU A 1 112 ? -11.617 -9.576 25.002 1.00 66.31 112 GLU A C 1
ATOM 869 O O . GLU A 1 112 ? -11.976 -9.026 26.037 1.00 66.31 112 GLU A O 1
ATOM 874 N N . ASN A 1 113 ? -10.470 -9.255 24.387 1.00 68.81 113 ASN A N 1
ATOM 875 C CA . ASN A 1 113 ? -9.529 -8.212 24.832 1.00 68.81 113 ASN A CA 1
ATOM 876 C C . ASN A 1 113 ? -9.480 -7.002 23.880 1.00 68.81 113 ASN A C 1
ATOM 878 O O . ASN A 1 113 ? -8.509 -6.245 23.869 1.00 68.81 113 ASN A O 1
ATOM 882 N N . GLY A 1 114 ? -10.486 -6.860 23.020 1.00 73.56 114 GLY A N 1
ATOM 883 C CA . GLY A 1 114 ? -10.614 -5.731 22.115 1.00 73.56 114 GLY A CA 1
ATOM 884 C C . GLY A 1 114 ? -10.974 -4.445 22.854 1.00 73.56 114 GLY A C 1
ATOM 885 O O . GLY A 1 114 ? -11.942 -4.426 23.610 1.00 73.56 114 GLY A O 1
ATOM 886 N N . SER A 1 115 ? -10.224 -3.363 22.637 1.00 84.00 115 SER A N 1
ATOM 887 C CA . SER A 1 115 ? -10.599 -2.025 23.107 1.00 84.00 115 SER A CA 1
ATOM 888 C C . SER A 1 115 ? -10.635 -1.040 21.946 1.00 84.00 115 SER A C 1
ATOM 890 O O . SER A 1 115 ? -9.910 -1.189 20.958 1.00 84.00 115 SER A O 1
ATOM 892 N N . GLU A 1 116 ? -11.461 -0.002 22.074 1.00 86.81 116 GLU A N 1
ATOM 893 C CA . GLU A 1 116 ? -11.529 1.076 21.084 1.00 86.81 116 GLU A CA 1
ATOM 894 C C . GLU A 1 116 ? -10.150 1.719 20.860 1.00 86.81 116 GLU A C 1
ATOM 896 O O . GLU A 1 116 ? -9.762 1.980 19.724 1.00 86.81 116 GLU A O 1
ATOM 901 N N . GLU A 1 117 ? -9.358 1.880 21.923 1.00 88.38 117 GLU A N 1
ATOM 902 C CA . GLU A 1 117 ? -7.991 2.405 21.854 1.00 88.38 117 GLU A CA 1
ATOM 903 C C . GLU A 1 117 ? -7.072 1.533 20.985 1.00 88.38 117 GLU A C 1
ATOM 905 O O . GLU A 1 117 ? -6.308 2.050 20.168 1.00 88.38 117 GLU A O 1
ATOM 910 N N . VAL A 1 118 ? -7.169 0.206 21.111 1.00 89.00 118 VAL A N 1
ATOM 911 C CA . VAL A 1 118 ? -6.381 -0.745 20.313 1.00 89.00 118 VAL A CA 1
ATOM 912 C C . VAL A 1 118 ? -6.786 -0.685 18.838 1.00 89.00 118 VAL A C 1
ATOM 914 O O . VAL A 1 118 ? -5.926 -0.682 17.954 1.00 89.00 118 VAL A O 1
ATOM 917 N N . VAL A 1 119 ? -8.086 -0.572 18.556 1.00 91.62 119 VAL A N 1
ATOM 918 C CA . VAL A 1 119 ? -8.602 -0.411 17.188 1.00 91.62 119 VAL A CA 1
ATOM 919 C C . VAL A 1 119 ? -8.100 0.899 16.579 1.00 91.62 119 VAL A C 1
ATOM 921 O O . VAL A 1 119 ? -7.598 0.898 15.456 1.00 91.62 119 VAL A O 1
ATOM 924 N N . GLN A 1 120 ? -8.162 2.003 17.329 1.00 92.44 120 GLN A N 1
ATOM 925 C CA . GLN A 1 120 ? -7.662 3.314 16.904 1.00 92.44 120 GLN A CA 1
ATOM 926 C C . GLN A 1 120 ? -6.155 3.302 16.633 1.00 92.44 120 GLN A C 1
ATOM 928 O O . GLN A 1 120 ? -5.699 3.894 15.647 1.00 92.44 120 GLN A O 1
ATOM 933 N N . LEU A 1 121 ? -5.380 2.611 17.472 1.00 93.62 121 LEU A N 1
ATOM 934 C CA . LEU A 1 121 ? -3.940 2.453 17.300 1.00 93.62 121 LEU A CA 1
ATOM 935 C C . LEU A 1 121 ? -3.619 1.719 15.993 1.00 93.62 121 LEU A C 1
ATOM 937 O O . LEU A 1 121 ? -2.855 2.230 15.172 1.00 93.62 121 LEU A O 1
ATOM 941 N N . TYR A 1 122 ? -4.219 0.546 15.769 1.00 94.75 122 TYR A N 1
ATOM 942 C CA . TYR A 1 122 ? -3.978 -0.223 14.547 1.00 94.75 122 TYR A CA 1
ATOM 943 C C . TYR A 1 122 ? -4.509 0.477 13.300 1.00 94.75 122 TYR A C 1
ATOM 945 O O . TYR A 1 122 ? -3.836 0.455 12.274 1.00 94.75 122 TYR A O 1
ATOM 953 N N . ALA A 1 123 ? -5.661 1.146 13.384 1.00 94.19 123 ALA A N 1
ATOM 954 C CA . ALA A 1 123 ? -6.196 1.923 12.275 1.00 94.19 123 ALA A CA 1
ATOM 955 C C . ALA A 1 123 ? -5.270 3.090 11.908 1.00 94.19 123 ALA A C 1
ATOM 957 O O . ALA A 1 123 ? -5.022 3.313 10.730 1.00 94.19 123 ALA A O 1
ATOM 958 N N . THR A 1 124 ? -4.706 3.795 12.894 1.00 96.06 124 THR A N 1
ATOM 959 C CA . THR A 1 124 ? -3.746 4.886 12.645 1.00 96.06 124 THR A CA 1
ATOM 960 C C . THR A 1 124 ? -2.492 4.365 11.953 1.00 96.06 124 THR A C 1
ATOM 962 O O . THR A 1 124 ? -2.144 4.857 10.887 1.00 96.06 124 THR A O 1
ATOM 965 N N . ARG A 1 125 ? -1.884 3.299 12.486 1.00 97.25 125 ARG A N 1
ATOM 966 C CA . ARG A 1 125 ? -0.706 2.685 11.858 1.00 97.25 125 ARG A CA 1
ATOM 967 C C . ARG A 1 125 ? -1.013 2.160 10.456 1.00 97.25 125 ARG A C 1
ATOM 969 O O . ARG A 1 125 ? -0.182 2.277 9.569 1.00 97.25 125 ARG A O 1
ATOM 976 N N . ALA A 1 126 ? -2.204 1.600 10.234 1.00 96.50 126 ALA A N 1
ATOM 977 C CA . ALA A 1 126 ? -2.612 1.148 8.908 1.00 96.50 126 ALA A CA 1
ATOM 978 C C . ALA A 1 126 ? -2.647 2.305 7.900 1.00 96.50 126 ALA A C 1
ATOM 980 O O . ALA A 1 126 ? -2.253 2.105 6.756 1.00 96.50 126 ALA A O 1
ATOM 981 N N . ILE A 1 127 ? -3.095 3.499 8.310 1.00 97.38 127 ILE A N 1
ATOM 982 C CA . ILE A 1 127 ? -3.065 4.691 7.453 1.00 97.38 127 ILE A CA 1
ATOM 983 C C . ILE A 1 127 ? -1.630 5.064 7.082 1.00 97.38 127 ILE A C 1
ATOM 985 O O . ILE A 1 127 ? -1.380 5.302 5.903 1.00 97.38 127 ILE A O 1
ATOM 989 N N . ASP A 1 128 ? -0.700 5.058 8.038 1.00 97.81 128 ASP A N 1
ATOM 990 C CA . ASP A 1 128 ? 0.707 5.381 7.767 1.00 97.81 128 ASP A CA 1
ATOM 991 C C . ASP A 1 128 ? 1.298 4.424 6.714 1.00 97.81 128 ASP A C 1
ATOM 993 O O . ASP A 1 128 ? 1.892 4.855 5.724 1.00 97.81 128 ASP A O 1
ATOM 997 N N . GLU A 1 129 ? 1.042 3.119 6.859 1.00 98.19 129 GLU A N 1
ATOM 998 C CA . GLU A 1 129 ? 1.482 2.104 5.893 1.00 98.19 129 GLU A CA 1
ATOM 999 C C . GLU A 1 129 ? 0.812 2.261 4.515 1.00 98.19 129 GLU A C 1
ATOM 1001 O O . GLU A 1 129 ? 1.446 2.041 3.481 1.00 98.19 129 GLU A O 1
ATOM 1006 N N . ILE A 1 130 ? -0.465 2.656 4.468 1.00 97.62 130 ILE A N 1
ATOM 1007 C CA . ILE A 1 130 ? -1.196 2.928 3.219 1.00 97.62 130 ILE A CA 1
ATOM 1008 C C . ILE A 1 130 ? -0.604 4.138 2.493 1.00 97.62 130 ILE A C 1
ATOM 1010 O O . ILE A 1 130 ? -0.453 4.097 1.271 1.00 97.62 130 ILE A O 1
ATOM 1014 N N . GLU A 1 131 ? -0.255 5.203 3.218 1.00 97.88 131 GLU A N 1
ATOM 1015 C CA . GLU A 1 131 ? 0.375 6.385 2.630 1.00 97.88 131 GLU A CA 1
ATOM 1016 C C . GLU A 1 131 ? 1.749 6.053 2.046 1.00 97.88 131 GLU A C 1
ATOM 1018 O O . GLU A 1 131 ? 2.018 6.417 0.897 1.00 97.88 131 GLU A O 1
ATOM 1023 N N . SER A 1 132 ? 2.589 5.321 2.785 1.00 97.88 132 SER A N 1
ATOM 1024 C CA . SER A 1 132 ? 3.878 4.835 2.276 1.00 97.88 132 SER A CA 1
ATOM 1025 C C . SER A 1 132 ? 3.683 3.951 1.047 1.00 97.88 132 SER A C 1
ATOM 1027 O O . SER A 1 132 ? 4.266 4.215 -0.004 1.00 97.88 132 SER A O 1
ATOM 1029 N N . THR A 1 133 ? 2.765 2.980 1.119 1.00 97.94 133 THR A N 1
ATOM 1030 C CA . THR A 1 133 ? 2.429 2.098 -0.010 1.00 97.94 133 THR A CA 1
ATOM 1031 C C . THR A 1 133 ? 1.999 2.895 -1.244 1.00 97.94 133 THR A C 1
ATOM 1033 O O . THR A 1 133 ? 2.425 2.585 -2.354 1.00 97.94 133 THR A O 1
ATOM 1036 N N . SER A 1 134 ? 1.165 3.926 -1.070 1.00 97.69 134 SER A N 1
ATOM 1037 C CA . SER A 1 134 ? 0.711 4.788 -2.164 1.00 97.69 134 SER A CA 1
ATOM 1038 C C . SER A 1 134 ? 1.875 5.524 -2.822 1.00 97.69 134 SER A C 1
ATOM 1040 O O . SER A 1 134 ? 1.991 5.505 -4.043 1.00 97.69 134 SER A O 1
ATOM 1042 N N . ARG A 1 135 ? 2.756 6.145 -2.027 1.00 97.56 135 ARG A N 1
ATOM 1043 C CA . ARG A 1 135 ? 3.907 6.900 -2.547 1.00 97.56 135 ARG A CA 1
ATOM 1044 C C . ARG A 1 135 ? 4.879 5.999 -3.305 1.00 97.56 135 ARG A C 1
ATOM 1046 O O . ARG A 1 135 ? 5.340 6.374 -4.380 1.00 97.56 135 ARG A O 1
ATOM 1053 N N . ILE A 1 136 ? 5.155 4.809 -2.774 1.00 97.31 136 ILE A N 1
ATOM 1054 C CA . ILE A 1 136 ? 6.053 3.842 -3.415 1.00 97.31 136 ILE A CA 1
ATOM 1055 C C . ILE A 1 136 ? 5.447 3.342 -4.729 1.00 97.31 136 ILE A C 1
ATOM 1057 O O . ILE A 1 136 ? 6.142 3.281 -5.739 1.00 97.31 136 ILE A O 1
ATOM 1061 N N . LEU A 1 137 ? 4.144 3.038 -4.759 1.00 96.69 137 LEU A N 1
ATOM 1062 C CA . LEU A 1 137 ? 3.465 2.648 -5.997 1.00 96.69 137 LEU A CA 1
ATOM 1063 C C . LEU A 1 137 ? 3.494 3.746 -7.060 1.00 96.69 137 LEU A C 1
ATOM 1065 O O . LEU A 1 137 ? 3.696 3.436 -8.232 1.00 96.69 137 LEU A O 1
ATOM 1069 N N . ASP A 1 138 ? 3.331 5.008 -6.667 1.00 95.56 138 ASP A N 1
ATOM 1070 C CA . ASP A 1 138 ? 3.432 6.139 -7.590 1.00 95.56 138 ASP A CA 1
ATOM 1071 C C . ASP A 1 138 ? 4.861 6.299 -8.125 1.00 95.56 138 ASP A C 1
ATOM 1073 O O . ASP A 1 138 ? 5.050 6.523 -9.323 1.00 95.56 138 ASP A O 1
ATOM 1077 N N . LYS A 1 139 ? 5.880 6.103 -7.276 1.00 94.88 139 LYS A N 1
ATOM 1078 C CA . LYS A 1 139 ? 7.284 6.082 -7.710 1.00 94.88 139 LYS A CA 1
ATOM 1079 C C . LYS A 1 139 ? 7.535 4.929 -8.684 1.00 94.88 139 LYS A C 1
ATOM 1081 O O . LYS A 1 139 ? 8.030 5.185 -9.779 1.00 94.88 139 LYS A O 1
ATOM 1086 N N . LEU A 1 140 ? 7.131 3.701 -8.355 1.00 94.56 140 LEU A N 1
ATOM 1087 C CA . LEU A 1 140 ? 7.241 2.534 -9.242 1.00 94.56 140 LEU A CA 1
ATOM 1088 C C . LEU A 1 140 ? 6.556 2.788 -10.587 1.00 94.56 140 LEU A C 1
ATOM 1090 O O . LEU A 1 140 ? 7.148 2.541 -11.633 1.00 94.56 140 LEU A O 1
ATOM 1094 N N . ALA A 1 141 ? 5.339 3.335 -10.577 1.00 94.56 141 ALA A N 1
ATOM 1095 C CA . ALA A 1 141 ? 4.609 3.687 -11.789 1.00 94.56 141 ALA A CA 1
ATOM 1096 C C . ALA A 1 141 ? 5.343 4.750 -12.624 1.00 94.56 141 ALA A C 1
ATOM 1098 O O . ALA A 1 141 ? 5.390 4.630 -13.845 1.00 94.56 141 ALA A O 1
ATOM 1099 N N . SER A 1 142 ? 5.964 5.749 -11.985 1.00 93.12 142 SER A N 1
ATOM 1100 C CA . SER A 1 142 ? 6.742 6.792 -12.672 1.00 93.12 142 SER A CA 1
ATOM 1101 C C . SER A 1 142 ? 8.014 6.271 -13.352 1.00 93.12 142 SER A C 1
ATOM 1103 O O . SER A 1 142 ? 8.495 6.879 -14.306 1.00 93.12 142 SER A O 1
ATOM 1105 N N . LEU A 1 143 ? 8.553 5.144 -12.874 1.00 92.38 143 LEU A N 1
ATOM 1106 C CA . LEU A 1 143 ? 9.752 4.516 -13.426 1.00 92.38 143 LEU A CA 1
ATOM 1107 C C . LEU A 1 143 ? 9.448 3.643 -14.650 1.00 92.38 143 LEU A C 1
ATOM 1109 O O . LEU A 1 143 ? 10.375 3.288 -15.372 1.00 92.38 143 LEU A O 1
ATOM 1113 N N . ILE A 1 144 ? 8.187 3.294 -14.910 1.00 91.88 144 ILE A N 1
ATOM 1114 C CA . ILE A 1 144 ? 7.794 2.439 -16.034 1.00 91.88 144 ILE A CA 1
ATOM 1115 C C . ILE A 1 144 ? 7.468 3.280 -17.276 1.00 91.88 144 ILE A C 1
ATOM 1117 O O . ILE A 1 144 ? 6.624 4.172 -17.233 1.00 91.88 144 ILE A O 1
ATOM 1121 N N . LYS A 1 145 ? 8.124 2.953 -18.397 1.00 77.12 145 LYS A N 1
ATOM 1122 C CA . LYS A 1 145 ? 7.890 3.548 -19.729 1.00 77.12 145 LYS A CA 1
ATOM 1123 C C . LYS A 1 145 ? 6.595 3.096 -20.391 1.00 77.12 145 LYS A C 1
ATOM 1125 O O . LYS A 1 145 ? 6.235 1.905 -20.250 1.00 77.12 145 LYS A O 1
#

Nearest PDB structures (foldseek):
  8dpw-assembly1_A  TM=3.707E-01  e=2.240E+00  Homo sapiens
  5mx5-assembly1_E  TM=2.693E-01  e=2.128E+00  Mus musculus

Mean predicted aligned error: 9.69 Å

Radius of gyration: 20.75 Å; Cα contacts (8 Å, |Δi|>4): 138; chains: 1; bounding box: 44×73×45 Å

Foldseek 3Di:
DDDDDPDDDPPPPPPPDPPPPQQLLNVLVVLLVQLVVCLVVLVVLLVQLLDPPDQSDHDDQSPLVSQVVQLVQFDPPDPPDDGLVSLSVQLVVLVVLLVVLSVQLNVLVVDPNRDSVSNSVSSVSSSVSSNSNSVSSVVSSVRGD

Organism: NCBI:txid3111310

pLDDT: mean 83.46, std 18.2, range [38.34, 98.19]

Sequence (145 aa):
FARGLVVASPILSFRSERATAVSDKEVLFEGSRAMAKIATEKTKFKELLVSDQEPALLPRQIPFVVLQRLEGQATNQNPDEDDFMSYAVEYAEHASAARDLVKLAKLGRQGENGSEEVVQLYATRAIDEIESTSRILDKLASLIK

Secondary structure (DSSP, 8-state):
-----------------------HHHHHHHHHHHHHHHHHTHHHHHHHHH-SSS---PPPPPPHHHHHHHGGGB----TTS--HHHHHHHHHHHHHHHHHHHHHHHHHHHSTT--HHHHHHHHHHHHHHHHHHHHHHHHHHHHB-